Protein AF-A0A158RGP6-F1 (afdb_monomer_lite)

Secondary structure (DSSP, 8-state):
--------TTT--GGGS-HHHHHHHHT-S-EEEES----TTTTTTT--S--GGGEEEEETTEEEETTEEE-S--HHHHHHHHHHHSPPPPGGGS----THHHHHHHHSPP---SS---HHHHHHHHHHHPPTTEEEEE-TTHHHHHHTTTS-GGGEEEEE------TT-------------

pLDDT: mean 70.25, std 21.29, range [22.11, 95.81]

Organism: Bacillus cereus (strain 03BB102) (NCBI:txid572264)

Sequence (181 aa):
MLYQGFFNLSSYILDISSPYLRKRIDESDCIISIGVKLTDTITGGFTQGFTKEQVIEIHPYTVKITDKKYGPVVMKDVLQQLSDVIEHRNEETLDIKPFISESLLITEKFNPKLQMVTQKRFWQQMYHFLQENDVLIAEQGTPFFGSAGRYPFTKQHYICSATITGIDRLYITCSTWYTAR

Foldseek 3Di:
DDPQDDDDLLLPQPVNHDPVVLCSQLPQQAAEAEQDDDDCRSPVHVPRNDDQQRYWYQHQQWIDHRHDIDGRDGSVVVVVVCVVPDDDDDPVPSPDDPLVPVLVLLPPDQDDDPDDDDLSSVLSVVQVVAAAADEDEAEPDSRSSSPGSRHDPRRYQYFYQPDDDDPPDDDRPRPGDDPDD

InterPro domains:
  IPR012110 Pyruvate decarboxylase/indolepyruvate decarboxylase-like [PTHR43452] (12-147)
  IPR029035 DHS-like NAD/FAD-binding domain superfamily [SSF52467] (16-90)

Radius of gyration: 18.23 Å; chains: 1; bounding box: 46×41×52 Å

Structure (mmCIF, N/CA/C/O backbone):
data_AF-A0A158RGP6-F1
#
_entry.id   AF-A0A158RGP6-F1
#
loop_
_atom_site.group_PDB
_atom_site.id
_atom_site.type_symbol
_atom_site.label_atom_id
_atom_site.label_alt_id
_atom_site.label_comp_id
_atom_site.label_asym_id
_atom_site.label_entity_id
_atom_site.label_seq_id
_atom_site.pdbx_PDB_ins_code
_atom_site.Cartn_x
_atom_site.Cartn_y
_atom_site.Cartn_z
_atom_site.occupancy
_atom_site.B_iso_or_equiv
_atom_site.auth_seq_id
_atom_site.auth_comp_id
_atom_site.auth_asym_id
_atom_site.auth_atom_id
_atom_site.pdbx_PDB_model_num
ATOM 1 N N . MET A 1 1 ? -15.580 13.054 9.779 1.00 23.33 1 MET A N 1
ATOM 2 C CA . MET A 1 1 ? -14.450 12.108 9.676 1.00 23.33 1 MET A CA 1
ATOM 3 C C . MET A 1 1 ? -14.068 12.062 8.206 1.00 23.33 1 MET A C 1
ATOM 5 O O . MET A 1 1 ? -14.915 11.711 7.392 1.00 23.33 1 MET A O 1
ATOM 9 N N . LEU A 1 2 ? -12.915 12.624 7.837 1.00 24.27 2 LEU A N 1
ATOM 10 C CA . LEU A 1 2 ? -12.587 12.907 6.440 1.00 24.27 2 LEU A CA 1
ATOM 11 C C . LEU A 1 2 ? -12.114 11.612 5.754 1.00 24.27 2 LEU A C 1
ATOM 13 O O . LEU A 1 2 ? -10.992 11.168 5.944 1.00 24.27 2 LEU A O 1
ATOM 17 N N . TYR A 1 3 ? -12.980 10.987 4.954 1.00 28.62 3 TYR A N 1
ATOM 18 C CA . TYR A 1 3 ? -12.599 9.849 4.115 1.00 28.62 3 TYR A CA 1
ATOM 19 C C . TYR A 1 3 ? -11.815 10.375 2.901 1.00 28.62 3 TYR A C 1
ATOM 21 O O . TYR A 1 3 ? -12.388 10.931 1.960 1.00 28.62 3 TYR A O 1
ATOM 29 N N . GLN A 1 4 ? -10.488 10.313 2.958 1.00 26.02 4 GLN A N 1
ATOM 30 C CA . GLN A 1 4 ? -9.574 10.781 1.911 1.00 26.02 4 GLN A CA 1
ATOM 31 C C . GLN A 1 4 ? -9.151 9.604 1.017 1.00 26.02 4 GLN A C 1
ATOM 33 O O . GLN A 1 4 ? -7.980 9.273 0.963 1.00 26.02 4 GLN A O 1
ATOM 38 N N . GLY A 1 5 ? -10.094 8.982 0.302 1.00 27.22 5 GLY A N 1
ATOM 39 C CA . GLY A 1 5 ? -9.807 8.009 -0.765 1.00 27.22 5 GLY A CA 1
ATOM 40 C C . GLY A 1 5 ? -9.191 6.666 -0.328 1.00 27.22 5 GLY A C 1
ATOM 41 O O . GLY A 1 5 ? -8.427 6.561 0.625 1.00 27.22 5 GLY A O 1
ATOM 42 N N . PHE A 1 6 ? -9.510 5.599 -1.062 1.00 31.45 6 PHE A N 1
ATOM 43 C CA . PHE A 1 6 ? -8.796 4.327 -0.941 1.00 31.45 6 PHE A CA 1
ATOM 44 C C . PHE A 1 6 ? -7.455 4.429 -1.674 1.00 31.45 6 PHE A C 1
ATOM 46 O O . PHE A 1 6 ? -7.416 4.454 -2.904 1.00 31.45 6 PHE A O 1
ATOM 53 N N . PHE A 1 7 ? -6.350 4.464 -0.930 1.00 38.75 7 PHE A N 1
ATOM 54 C CA . PHE A 1 7 ? -5.009 4.354 -1.500 1.00 38.75 7 PHE A CA 1
ATOM 55 C C . PHE A 1 7 ? -4.458 2.948 -1.284 1.00 38.75 7 PHE A C 1
ATOM 57 O O . PHE A 1 7 ? -4.384 2.452 -0.161 1.00 38.75 7 PHE A O 1
ATOM 64 N N . ASN A 1 8 ? -4.048 2.303 -2.376 1.00 45.75 8 ASN A N 1
ATOM 65 C CA . ASN A 1 8 ? -3.355 1.024 -2.307 1.00 45.75 8 ASN A CA 1
ATOM 66 C C . ASN A 1 8 ? -1.962 1.237 -1.702 1.00 45.75 8 ASN A C 1
ATOM 68 O O . ASN A 1 8 ? -1.066 1.777 -2.356 1.00 45.75 8 ASN A O 1
ATOM 72 N N . LEU A 1 9 ? -1.770 0.771 -0.464 1.00 45.00 9 LEU A N 1
ATOM 73 C CA . LEU A 1 9 ? -0.480 0.818 0.231 1.00 45.00 9 LEU A CA 1
ATOM 74 C C . LEU A 1 9 ? 0.631 0.051 -0.512 1.00 45.00 9 LEU A C 1
ATOM 76 O O . LEU A 1 9 ? 1.803 0.312 -0.281 1.00 45.00 9 LEU A O 1
ATOM 80 N N . SER A 1 10 ? 0.296 -0.836 -1.454 1.00 43.41 10 SER A N 1
ATOM 81 C CA . SER A 1 10 ? 1.265 -1.519 -2.325 1.00 43.41 10 SER A CA 1
ATOM 82 C C . SER A 1 10 ? 1.983 -0.588 -3.317 1.00 43.41 10 SER A C 1
ATOM 84 O O . SER A 1 10 ? 3.116 -0.876 -3.698 1.00 43.41 10 SER A O 1
ATOM 86 N N . SER A 1 11 ? 1.370 0.536 -3.708 1.00 51.66 11 SER A N 1
ATOM 87 C CA . SER A 1 11 ? 2.032 1.607 -4.477 1.00 51.66 11 SER A CA 1
ATOM 88 C C . SER A 1 11 ? 2.704 2.649 -3.576 1.00 51.66 11 SER A C 1
ATOM 90 O O . SER A 1 11 ? 3.504 3.457 -4.049 1.00 51.66 11 SER A O 1
ATOM 92 N N . TYR A 1 12 ? 2.389 2.633 -2.281 1.00 53.34 12 TYR A N 1
ATOM 93 C CA . TYR A 1 12 ? 3.044 3.441 -1.260 1.00 53.34 12 TYR A CA 1
ATOM 94 C C . TYR A 1 12 ? 4.198 2.641 -0.657 1.00 53.34 12 TYR A C 1
ATOM 96 O O . TYR A 1 12 ? 4.147 2.130 0.456 1.00 53.34 12 TYR A O 1
ATOM 104 N N . ILE A 1 13 ? 5.264 2.517 -1.434 1.00 59.78 13 ILE A N 1
ATOM 105 C CA . ILE A 1 13 ? 6.566 2.134 -0.902 1.00 59.78 13 ILE A CA 1
ATOM 106 C C . ILE A 1 13 ? 7.357 3.437 -0.900 1.00 59.78 13 ILE A C 1
ATOM 108 O O . ILE A 1 13 ? 7.795 3.897 -1.944 1.00 59.78 13 ILE A O 1
ATOM 112 N N . LEU A 1 14 ? 7.416 4.098 0.252 1.00 56.62 14 LEU A N 1
ATOM 113 C CA . LEU A 1 14 ? 7.751 5.519 0.403 1.00 56.62 14 LEU A CA 1
ATOM 114 C C . LEU A 1 14 ? 8.764 6.103 -0.587 1.00 56.62 14 LEU A C 1
ATOM 116 O O . LEU A 1 14 ? 8.362 6.846 -1.478 1.00 56.62 14 LEU A O 1
ATOM 120 N N . ASP A 1 15 ? 10.047 5.769 -0.470 1.00 50.97 15 ASP A N 1
ATOM 121 C CA . ASP A 1 15 ? 11.122 6.403 -1.254 1.00 50.97 15 ASP A CA 1
ATOM 122 C C . ASP A 1 15 ? 11.051 6.106 -2.768 1.00 50.97 15 ASP A C 1
ATOM 124 O O . ASP A 1 15 ? 11.755 6.714 -3.571 1.00 50.97 15 ASP A O 1
ATOM 128 N N . ILE A 1 16 ? 10.175 5.179 -3.171 1.00 57.19 16 ILE A N 1
ATOM 129 C CA . ILE A 1 16 ? 9.875 4.859 -4.573 1.00 57.19 16 ILE A CA 1
ATOM 130 C C . ILE A 1 16 ? 8.460 5.277 -5.003 1.00 57.19 16 ILE A C 1
ATOM 132 O O . ILE A 1 16 ? 8.126 5.176 -6.184 1.00 57.19 16 ILE A O 1
ATOM 136 N N . SER A 1 17 ? 7.627 5.735 -4.067 1.00 62.62 17 SER A N 1
ATOM 137 C CA . SER A 1 17 ? 6.285 6.247 -4.332 1.00 62.62 17 SER A CA 1
ATOM 138 C C . SER A 1 17 ? 6.359 7.669 -4.875 1.00 62.62 17 SER A C 1
ATOM 140 O O . SER A 1 17 ? 7.329 8.397 -4.647 1.00 62.62 17 SER A O 1
ATOM 142 N N . SER A 1 18 ? 5.332 8.088 -5.611 1.00 71.56 18 SER A N 1
ATOM 143 C CA . SER A 1 18 ? 5.338 9.443 -6.137 1.00 71.56 18 SER A CA 1
ATOM 144 C C . SER A 1 18 ? 5.208 10.492 -5.032 1.00 71.56 18 SER A C 1
ATOM 146 O O . SER A 1 18 ? 4.493 10.264 -4.050 1.00 71.56 18 SER A O 1
ATOM 148 N N . PRO A 1 19 ? 5.816 11.685 -5.196 1.00 78.31 19 PRO A N 1
ATOM 149 C CA . PRO A 1 19 ? 5.669 12.776 -4.234 1.00 78.31 19 PRO A CA 1
ATOM 150 C C . PRO A 1 19 ? 4.204 13.136 -3.959 1.00 78.31 19 PRO A C 1
ATOM 152 O O . PRO A 1 19 ? 3.858 13.512 -2.842 1.00 78.31 19 PRO A O 1
ATOM 155 N N . TYR A 1 20 ? 3.334 12.985 -4.966 1.00 79.81 20 TYR A N 1
ATOM 156 C CA . TYR A 1 20 ? 1.893 13.178 -4.821 1.00 79.81 20 TYR A CA 1
ATOM 157 C C . TYR A 1 20 ? 1.266 12.168 -3.850 1.00 79.81 20 TYR A C 1
ATOM 159 O O . TYR A 1 20 ? 0.585 12.577 -2.909 1.00 79.81 20 TYR A O 1
ATOM 167 N N . LEU A 1 21 ? 1.510 10.867 -4.058 1.00 76.38 21 LEU A N 1
ATOM 168 C CA . LEU A 1 21 ? 0.977 9.814 -3.191 1.00 76.38 21 LEU A CA 1
ATOM 169 C C . LEU A 1 21 ? 1.517 9.941 -1.771 1.00 76.38 21 LEU A C 1
ATOM 171 O O . LEU A 1 21 ? 0.745 9.853 -0.817 1.00 76.38 21 LEU A O 1
ATOM 175 N N . ARG A 1 22 ? 2.825 10.197 -1.640 1.00 78.56 22 ARG A N 1
ATOM 176 C CA . ARG A 1 22 ? 3.463 10.369 -0.338 1.00 78.56 22 ARG A CA 1
ATOM 177 C C . ARG A 1 22 ? 2.828 11.501 0.449 1.00 78.56 22 ARG A C 1
ATOM 179 O O . ARG A 1 22 ? 2.358 11.275 1.557 1.00 78.56 22 ARG A O 1
ATOM 186 N N . LYS A 1 23 ? 2.761 12.690 -0.155 1.00 83.69 23 LYS A N 1
ATOM 187 C CA . LYS A 1 23 ? 2.174 13.873 0.474 1.00 83.69 23 LYS A CA 1
ATOM 188 C C . LYS A 1 23 ? 0.741 13.607 0.929 1.00 83.69 23 LYS A C 1
ATOM 190 O O . LYS A 1 23 ? 0.386 13.928 2.054 1.00 83.69 23 LYS A O 1
ATOM 195 N N . ARG A 1 24 ? -0.075 12.986 0.075 1.00 82.88 24 ARG A N 1
ATOM 196 C CA . ARG A 1 24 ? -1.485 12.745 0.385 1.00 82.88 24 ARG A CA 1
ATOM 197 C C . ARG A 1 24 ? -1.689 11.773 1.547 1.00 82.88 24 ARG A C 1
ATOM 199 O O . ARG A 1 24 ? -2.576 12.004 2.363 1.00 82.88 24 ARG A O 1
ATOM 206 N N . ILE A 1 25 ? -0.887 10.713 1.629 1.00 83.81 25 ILE A N 1
ATOM 207 C CA . ILE A 1 25 ? -0.964 9.745 2.732 1.00 83.81 25 ILE A CA 1
ATOM 208 C C . ILE A 1 25 ? -0.383 10.341 4.019 1.00 83.81 25 ILE A C 1
ATOM 210 O O . ILE A 1 25 ? -1.032 10.265 5.057 1.00 83.81 25 ILE A O 1
ATOM 214 N N . ASP A 1 26 ? 0.791 10.973 3.954 1.00 85.25 26 ASP A N 1
ATOM 215 C CA . ASP A 1 26 ? 1.471 11.533 5.130 1.00 85.25 26 ASP A CA 1
ATOM 216 C C . ASP A 1 26 ? 0.671 12.687 5.771 1.00 85.25 26 ASP A C 1
ATOM 218 O O . ASP A 1 26 ? 0.647 12.815 6.992 1.00 85.25 26 ASP A O 1
ATOM 222 N N . GLU A 1 27 ? -0.022 13.502 4.969 1.00 86.88 27 GLU A N 1
ATOM 223 C CA . GLU A 1 27 ? -0.842 14.630 5.444 1.00 86.88 27 GLU A CA 1
ATOM 224 C C . GLU A 1 27 ? -2.302 14.243 5.762 1.00 86.88 27 GLU A C 1
ATOM 226 O O . GLU A 1 27 ? -3.111 15.111 6.097 1.00 86.88 27 GLU A O 1
ATOM 231 N N . SER A 1 28 ? -2.674 12.961 5.655 1.00 86.06 28 SER A N 1
ATOM 232 C CA . SER A 1 28 ? -4.038 12.511 5.961 1.00 86.06 28 SER A CA 1
ATOM 233 C C . SER A 1 28 ? -4.350 12.631 7.455 1.00 86.06 28 SER A C 1
ATOM 235 O O . SER A 1 28 ? -3.570 12.227 8.315 1.00 86.06 28 SER A O 1
ATOM 237 N N . ASP A 1 29 ? -5.534 13.140 7.786 1.00 87.44 29 ASP A N 1
ATOM 238 C CA . ASP A 1 29 ? -6.026 13.234 9.164 1.00 87.44 29 ASP A CA 1
ATOM 239 C C . ASP A 1 29 ? -6.505 11.879 9.709 1.00 87.44 29 ASP A C 1
ATOM 241 O O . ASP A 1 29 ? -6.489 11.652 10.919 1.00 87.44 29 ASP A O 1
ATOM 245 N N . CYS A 1 30 ? -6.913 10.969 8.820 1.00 88.12 30 CYS A N 1
ATOM 246 C CA . CYS A 1 30 ? -7.299 9.608 9.155 1.00 88.12 30 CYS A CA 1
ATOM 247 C C . CYS A 1 30 ? -6.952 8.635 8.021 1.00 88.12 30 CYS A C 1
ATOM 249 O O . CYS A 1 30 ? -7.300 8.855 6.862 1.00 88.12 30 CYS A O 1
ATOM 251 N N . ILE A 1 31 ? -6.301 7.529 8.374 1.00 88.31 31 ILE A N 1
ATOM 252 C CA . ILE A 1 31 ? -5.898 6.451 7.474 1.00 88.31 31 ILE A CA 1
ATOM 253 C C . ILE A 1 31 ? -6.606 5.175 7.916 1.00 88.31 31 ILE A C 1
ATOM 255 O O . ILE A 1 31 ? -6.468 4.740 9.058 1.00 88.31 31 ILE A O 1
ATOM 259 N N . ILE A 1 32 ? -7.326 4.532 7.000 1.00 90.19 32 ILE A N 1
ATOM 260 C CA . ILE A 1 32 ? -7.915 3.214 7.243 1.00 90.19 32 ILE A CA 1
ATOM 261 C C . ILE A 1 32 ? -7.012 2.170 6.598 1.00 90.19 32 ILE A C 1
ATOM 263 O O . ILE A 1 32 ? -6.931 2.045 5.379 1.00 90.19 32 ILE A O 1
ATOM 267 N N . SER A 1 33 ? -6.306 1.431 7.444 1.00 88.19 33 SER A N 1
ATOM 268 C CA . SER A 1 33 ? -5.377 0.376 7.066 1.00 88.19 33 SER A CA 1
ATOM 269 C C . SER A 1 33 ? -6.089 -0.972 7.112 1.00 88.19 33 SER A C 1
ATOM 271 O O . SER A 1 33 ? -6.511 -1.411 8.179 1.00 88.19 33 SER A O 1
ATOM 273 N N . ILE A 1 34 ? -6.236 -1.643 5.968 1.00 89.62 34 ILE A N 1
ATOM 274 C CA . ILE A 1 34 ? -6.994 -2.898 5.854 1.00 89.62 34 ILE A CA 1
ATOM 275 C C . ILE A 1 34 ? -6.036 -4.041 5.538 1.00 89.62 34 ILE A C 1
ATOM 277 O O . ILE A 1 34 ? -5.444 -4.088 4.464 1.00 89.62 34 ILE A O 1
ATOM 281 N N . GLY A 1 35 ? -5.872 -4.969 6.479 1.00 83.19 35 GLY A N 1
ATOM 282 C CA . GLY A 1 35 ? -5.036 -6.160 6.317 1.00 83.19 35 GLY A CA 1
ATOM 283 C C . GLY A 1 35 ? -3.539 -5.878 6.185 1.00 83.19 35 GLY A C 1
ATOM 284 O O . GLY A 1 35 ? -2.780 -6.785 5.847 1.00 83.19 35 GLY A O 1
ATOM 285 N N . VAL A 1 36 ? -3.095 -4.647 6.447 1.00 81.50 36 VAL A N 1
ATOM 286 C CA . VAL A 1 36 ? -1.692 -4.262 6.290 1.00 81.50 36 VAL A CA 1
ATOM 287 C C . VAL A 1 36 ? -0.929 -4.479 7.587 1.00 81.50 36 VAL A C 1
ATOM 289 O O . VAL A 1 36 ? -1.343 -4.063 8.670 1.00 81.50 36 VAL A O 1
ATOM 292 N N . LYS A 1 37 ? 0.251 -5.080 7.454 1.00 76.94 37 LYS A N 1
ATOM 293 C CA . LYS A 1 37 ? 1.271 -5.102 8.496 1.00 76.94 37 LYS A CA 1
ATOM 294 C C . LYS A 1 37 ? 2.426 -4.219 8.047 1.00 76.94 37 LYS A C 1
ATOM 296 O O . LYS A 1 37 ? 3.116 -4.556 7.092 1.00 76.94 37 LYS A O 1
ATOM 301 N N . LEU A 1 38 ? 2.629 -3.096 8.731 1.00 75.44 38 LEU A N 1
ATOM 302 C CA . LEU A 1 38 ? 3.744 -2.198 8.444 1.00 75.44 38 LEU A CA 1
ATOM 303 C C . LEU A 1 38 ? 5.059 -2.879 8.844 1.00 75.44 38 LEU A C 1
ATOM 305 O O . LEU A 1 38 ? 5.316 -3.111 10.026 1.00 75.44 38 LEU A O 1
ATOM 309 N N . THR A 1 39 ? 5.864 -3.230 7.847 1.00 72.81 39 THR A N 1
ATOM 310 C CA . THR A 1 39 ? 7.238 -3.722 8.008 1.00 72.81 39 THR A CA 1
ATOM 311 C C . THR A 1 39 ? 8.225 -2.656 7.544 1.00 72.81 39 THR A C 1
ATOM 313 O O . THR A 1 39 ? 7.845 -1.701 6.865 1.00 72.81 39 THR A O 1
ATOM 316 N N . ASP A 1 40 ? 9.499 -2.819 7.884 1.00 71.25 40 ASP A N 1
ATOM 317 C CA . ASP A 1 40 ? 10.597 -1.979 7.398 1.00 71.25 40 ASP A CA 1
ATOM 318 C C . ASP A 1 40 ? 10.620 -1.896 5.861 1.00 71.25 40 ASP A C 1
ATOM 320 O O . ASP A 1 40 ? 10.758 -0.814 5.303 1.00 71.25 40 ASP A O 1
ATOM 324 N N . THR A 1 41 ? 10.380 -3.009 5.165 1.00 67.69 41 THR A N 1
ATOM 325 C CA . THR A 1 41 ? 10.371 -3.053 3.693 1.00 67.69 41 THR A CA 1
ATOM 326 C C . THR A 1 41 ? 9.193 -2.277 3.089 1.00 67.69 41 THR A C 1
ATOM 328 O O . THR A 1 41 ? 9.357 -1.595 2.081 1.00 67.69 41 THR A O 1
ATOM 331 N N . ILE A 1 42 ? 8.010 -2.340 3.709 1.00 69.94 42 ILE A N 1
ATOM 332 C CA . ILE A 1 42 ? 6.807 -1.630 3.233 1.00 69.94 42 ILE A CA 1
ATOM 333 C C . ILE A 1 42 ? 6.897 -0.131 3.549 1.00 69.94 42 ILE A C 1
ATOM 335 O O . ILE A 1 42 ? 6.489 0.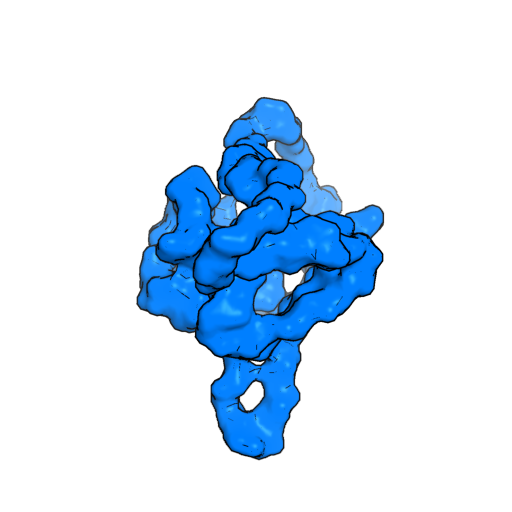707 2.753 1.00 69.94 42 ILE A O 1
ATOM 339 N N . THR A 1 43 ? 7.476 0.211 4.698 1.00 69.69 43 THR A N 1
ATOM 340 C CA . THR A 1 43 ? 7.617 1.595 5.175 1.00 69.69 43 THR A CA 1
ATOM 341 C C . THR A 1 43 ? 8.925 2.264 4.751 1.00 69.69 43 THR A C 1
ATOM 343 O O . THR A 1 43 ? 9.242 3.332 5.262 1.00 69.69 43 THR A O 1
ATOM 346 N N . GLY A 1 44 ? 9.729 1.644 3.880 1.00 71.50 44 GLY A N 1
ATOM 347 C CA . GLY A 1 44 ? 11.030 2.195 3.481 1.00 71.50 44 GLY A CA 1
ATOM 348 C C . GLY A 1 44 ? 11.921 2.548 4.680 1.00 71.50 44 GLY A C 1
ATOM 349 O O . GLY A 1 44 ? 12.452 3.654 4.747 1.00 71.50 44 GLY A O 1
ATOM 350 N N . GLY A 1 45 ? 12.020 1.646 5.660 1.00 76.25 45 GLY A N 1
ATOM 351 C CA . GLY A 1 45 ? 12.807 1.831 6.879 1.00 76.25 45 GLY A CA 1
ATOM 352 C C . GLY A 1 45 ? 12.121 2.657 7.971 1.00 76.25 45 GLY A C 1
ATOM 353 O O . GLY A 1 45 ? 12.804 3.386 8.682 1.00 76.25 45 GLY A O 1
ATOM 354 N N . PHE A 1 46 ? 10.798 2.547 8.126 1.00 78.62 46 PHE A N 1
ATOM 355 C CA . PHE A 1 46 ? 9.999 3.294 9.111 1.00 78.62 46 PHE A CA 1
ATOM 356 C C . PHE A 1 46 ? 10.012 4.820 8.914 1.00 78.62 46 PHE A C 1
ATOM 358 O O . PHE A 1 46 ? 9.996 5.581 9.881 1.00 78.62 46 PHE A O 1
ATOM 365 N N . THR A 1 47 ? 10.044 5.273 7.659 1.00 80.94 47 THR A N 1
ATOM 366 C CA . THR A 1 47 ? 10.132 6.700 7.299 1.00 80.94 47 THR A CA 1
ATOM 367 C C . THR A 1 47 ? 8.771 7.349 7.016 1.00 80.94 47 THR A C 1
ATOM 369 O O . THR A 1 47 ? 8.717 8.446 6.451 1.00 80.94 47 THR A O 1
ATOM 372 N N . GLN A 1 48 ? 7.668 6.686 7.385 1.00 81.81 48 GLN A N 1
ATOM 373 C CA . GLN A 1 48 ? 6.311 7.194 7.163 1.00 81.81 48 GLN A CA 1
ATOM 374 C C . GLN A 1 48 ? 6.024 8.469 7.958 1.00 81.81 48 GLN A C 1
ATOM 376 O O . GLN A 1 48 ? 6.463 8.604 9.100 1.00 81.81 48 GLN A O 1
ATOM 381 N N . GLY A 1 49 ? 5.271 9.392 7.352 1.00 84.81 49 GLY A N 1
ATOM 382 C CA . GLY A 1 49 ? 4.950 10.688 7.957 1.00 84.81 49 GLY A CA 1
ATOM 383 C C . GLY A 1 49 ? 3.769 10.667 8.929 1.00 84.81 49 GLY A C 1
ATOM 384 O O . GLY A 1 49 ? 3.562 11.645 9.641 1.00 84.81 49 GLY A O 1
ATOM 385 N N . PHE A 1 50 ? 3.010 9.570 8.980 1.00 86.31 50 PHE A N 1
ATOM 386 C CA . PHE A 1 50 ? 1.825 9.436 9.827 1.00 86.31 50 PHE A CA 1
ATOM 387 C C . PHE A 1 50 ? 2.102 8.675 11.130 1.00 86.31 50 PHE A C 1
ATOM 389 O O . PHE A 1 50 ? 2.950 7.779 11.206 1.00 86.31 50 PHE A O 1
ATOM 396 N N . THR A 1 51 ? 1.333 9.002 12.165 1.00 87.81 51 THR A N 1
ATOM 397 C CA . THR A 1 51 ? 1.416 8.391 13.493 1.00 87.81 51 THR A CA 1
ATOM 398 C C . THR A 1 51 ? 0.350 7.311 13.695 1.00 87.81 51 THR A C 1
ATOM 400 O O . THR A 1 51 ? -0.577 7.157 12.900 1.00 87.81 51 THR A O 1
ATOM 403 N N . LYS A 1 52 ? 0.460 6.530 14.778 1.00 84.69 52 LYS A N 1
ATOM 404 C CA . LYS A 1 52 ? -0.509 5.461 15.093 1.00 84.69 52 LYS A CA 1
ATOM 405 C C . LYS A 1 52 ? -1.897 6.011 15.415 1.00 84.69 52 LYS A C 1
ATOM 407 O O . LYS A 1 52 ? -2.889 5.321 15.222 1.00 84.69 52 LYS A O 1
ATOM 412 N N . GLU A 1 53 ? -1.965 7.244 15.900 1.00 88.94 53 GLU A N 1
ATOM 413 C CA . GLU A 1 53 ? -3.201 7.926 16.27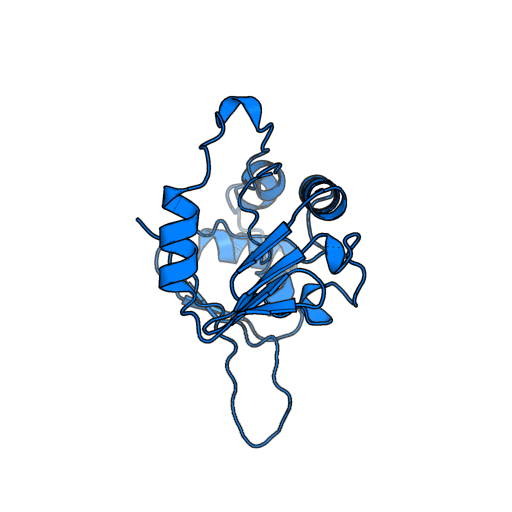3 1.00 88.94 53 GLU A CA 1
ATOM 414 C C . GLU A 1 53 ? -4.038 8.290 15.040 1.00 88.94 53 GLU A C 1
ATOM 416 O O . GLU A 1 53 ? -5.261 8.344 15.133 1.00 88.94 53 GLU A O 1
ATOM 421 N N . GLN A 1 54 ? -3.388 8.476 13.886 1.00 88.62 54 GLN A N 1
ATOM 422 C CA . GLN A 1 54 ? -4.043 8.738 12.603 1.00 88.62 54 GLN A CA 1
ATOM 423 C C . GLN A 1 54 ? -4.549 7.454 11.929 1.00 88.62 54 GLN A C 1
ATOM 425 O O . GLN A 1 54 ? -5.305 7.540 10.965 1.00 88.62 54 GLN A O 1
ATOM 430 N N . VAL A 1 55 ? -4.155 6.265 12.403 1.00 89.19 55 VAL A N 1
ATOM 431 C CA . VAL A 1 55 ? -4.422 4.994 11.713 1.00 89.19 55 VAL A CA 1
ATOM 432 C C . VAL A 1 55 ? -5.481 4.164 12.440 1.00 89.19 55 VAL A C 1
ATOM 434 O O . VAL A 1 55 ? -5.339 3.799 13.606 1.00 89.19 55 VAL A O 1
ATOM 437 N N . ILE A 1 56 ? -6.523 3.789 11.703 1.00 91.75 56 ILE A N 1
ATOM 438 C CA . ILE A 1 56 ? -7.467 2.731 12.066 1.00 91.75 56 ILE A CA 1
ATOM 439 C C . ILE A 1 56 ? -6.993 1.450 11.386 1.00 91.75 56 ILE A C 1
ATOM 441 O O . ILE A 1 56 ? -7.007 1.351 10.161 1.00 91.75 56 ILE A O 1
ATOM 445 N N . GLU A 1 57 ? -6.568 0.461 12.167 1.00 91.62 57 GLU A N 1
ATOM 446 C CA . GLU A 1 57 ? -6.084 -0.816 11.646 1.00 91.62 57 GLU A CA 1
ATOM 447 C C . GLU A 1 57 ? -7.200 -1.869 11.685 1.00 91.62 57 GLU A C 1
ATOM 449 O O . GLU A 1 57 ? -7.677 -2.255 12.752 1.00 91.62 57 GLU A O 1
ATOM 454 N N . ILE A 1 58 ? -7.597 -2.386 10.529 1.00 92.81 58 ILE A N 1
ATOM 455 C CA . ILE A 1 58 ? -8.543 -3.490 10.386 1.00 92.81 58 ILE A CA 1
ATOM 456 C C . ILE A 1 58 ? -7.736 -4.741 10.032 1.00 92.81 58 ILE A C 1
ATOM 458 O O . ILE A 1 58 ? -7.198 -4.861 8.936 1.00 92.81 58 ILE A O 1
ATOM 462 N N . HIS A 1 59 ? -7.653 -5.687 10.964 1.00 91.19 59 HIS A N 1
ATOM 463 C CA . HIS A 1 59 ? -6.999 -6.990 10.799 1.00 91.19 59 HIS A CA 1
ATOM 464 C C . HIS A 1 59 ? -8.051 -8.095 10.605 1.00 91.19 59 HIS A C 1
ATOM 466 O O . HIS A 1 59 ? -9.222 -7.866 10.909 1.00 91.19 59 HIS A O 1
ATOM 472 N N . PRO A 1 60 ? -7.679 -9.312 10.150 1.00 91.06 60 PRO A N 1
ATOM 473 C CA . PRO A 1 60 ? -8.648 -10.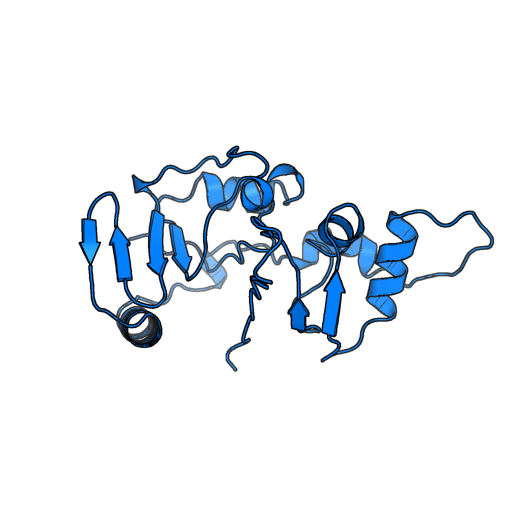363 9.810 1.00 91.06 60 PRO A CA 1
ATOM 474 C C . PRO A 1 60 ? -9.701 -10.670 10.885 1.00 91.06 60 PRO A C 1
ATOM 476 O O . PRO A 1 60 ? -10.848 -10.953 10.543 1.00 91.06 60 PRO A O 1
ATOM 479 N N . TYR A 1 61 ? -9.324 -10.573 12.165 1.00 94.56 61 TYR A N 1
ATOM 480 C CA . TYR A 1 61 ? -10.185 -10.916 13.305 1.00 94.56 61 TYR A CA 1
ATOM 481 C C . TYR A 1 61 ? -10.286 -9.823 14.380 1.00 94.56 61 TYR A C 1
ATOM 483 O O . TYR A 1 61 ? -10.850 -10.057 15.454 1.00 94.56 61 TYR A O 1
ATOM 491 N N . THR A 1 62 ? -9.686 -8.651 14.150 1.00 95.06 62 THR A N 1
ATOM 492 C CA . THR A 1 62 ? -9.607 -7.582 15.156 1.00 95.06 62 THR A CA 1
ATOM 493 C C . THR A 1 62 ? -9.507 -6.218 14.493 1.00 95.06 62 THR A C 1
ATOM 495 O O . THR A 1 62 ? -8.802 -6.081 13.501 1.00 95.06 62 THR A O 1
ATOM 498 N N . VAL A 1 63 ? -10.095 -5.192 15.096 1.00 95.25 63 VAL A N 1
ATOM 499 C CA . VAL A 1 63 ? -9.881 -3.789 14.713 1.00 95.25 63 VAL A CA 1
ATOM 500 C C . VAL A 1 63 ? -9.087 -3.102 15.815 1.00 95.25 63 VAL A C 1
ATOM 502 O O . VAL A 1 63 ? -9.305 -3.370 16.994 1.00 95.25 63 VAL A O 1
ATOM 505 N N . LYS A 1 64 ? -8.154 -2.225 15.467 1.00 93.50 64 LYS A N 1
ATOM 506 C CA . LYS A 1 64 ? -7.389 -1.427 16.418 1.00 93.50 64 LYS A CA 1
ATOM 507 C C . LYS A 1 64 ? -7.510 0.047 16.055 1.00 93.50 64 LYS A C 1
ATOM 509 O O . LYS A 1 64 ? -7.270 0.432 14.917 1.00 93.50 64 LYS A O 1
ATOM 514 N N . ILE A 1 65 ? -7.900 0.851 17.035 1.00 93.00 65 ILE A N 1
ATOM 515 C CA . ILE A 1 65 ? -8.035 2.303 16.919 1.00 93.00 65 ILE A CA 1
ATOM 516 C C . ILE A 1 65 ? -7.196 2.894 18.042 1.00 93.00 65 ILE A C 1
ATOM 518 O O . ILE A 1 65 ? -7.492 2.656 19.218 1.00 93.00 65 ILE A O 1
ATOM 522 N N . THR A 1 66 ? -6.136 3.621 17.685 1.00 87.75 66 THR A N 1
ATOM 523 C CA . THR A 1 66 ? -5.151 4.115 18.660 1.00 87.75 66 THR A CA 1
ATOM 524 C C . THR A 1 66 ? -4.614 2.936 19.494 1.00 87.75 66 THR A C 1
ATOM 526 O O . THR A 1 66 ? -4.101 1.969 18.930 1.00 87.75 66 THR A O 1
ATOM 529 N N . ASP A 1 67 ? -4.792 2.943 20.817 1.00 88.25 67 ASP A N 1
ATOM 530 C CA . ASP A 1 67 ? -4.343 1.874 21.716 1.00 88.25 67 ASP A CA 1
ATOM 531 C C . ASP A 1 67 ? -5.439 0.855 22.057 1.00 88.25 67 ASP A C 1
ATOM 533 O O . ASP A 1 67 ? -5.193 -0.120 22.771 1.00 88.25 67 ASP A O 1
ATOM 537 N N . LYS A 1 68 ? -6.663 1.045 21.549 1.00 93.94 68 LYS A N 1
ATOM 538 C CA . LYS A 1 68 ? -7.788 0.149 21.828 1.00 93.94 68 LYS A CA 1
ATOM 539 C C . LYS A 1 68 ? -7.917 -0.909 20.750 1.00 93.94 68 LYS A C 1
ATOM 541 O O . LYS A 1 68 ? -7.939 -0.612 19.558 1.00 93.94 68 LYS A O 1
ATOM 546 N N . LYS A 1 69 ? -8.070 -2.154 21.194 1.00 94.75 69 LYS A N 1
ATOM 547 C CA . LYS A 1 69 ? -8.301 -3.313 20.338 1.00 94.75 69 LYS A CA 1
ATOM 548 C C . LYS A 1 69 ? -9.726 -3.821 20.528 1.00 94.75 69 LYS A C 1
ATOM 550 O O . LYS A 1 69 ? -10.148 -4.086 21.648 1.00 94.75 69 LYS A O 1
ATOM 555 N N . TYR A 1 70 ? -10.430 -3.984 19.421 1.00 94.81 70 TYR A N 1
ATOM 556 C CA . TYR A 1 70 ? -11.792 -4.481 19.328 1.00 94.81 70 TYR A CA 1
ATOM 557 C C . TYR A 1 70 ? -11.768 -5.861 18.680 1.00 94.81 70 TYR A C 1
ATOM 559 O O . TYR A 1 70 ? -11.134 -6.071 17.642 1.00 94.81 70 TYR A O 1
ATOM 567 N N . GLY A 1 71 ? -12.438 -6.819 19.305 1.00 92.31 71 GLY A N 1
ATOM 568 C CA . GLY A 1 71 ? -12.553 -8.172 18.791 1.00 92.31 71 GLY A CA 1
ATOM 569 C C . GLY A 1 71 ? -13.183 -9.125 19.807 1.00 92.31 71 GLY A C 1
ATOM 570 O O . GLY A 1 71 ? -13.296 -8.768 20.981 1.00 92.31 71 GLY A O 1
ATOM 571 N N . PRO A 1 72 ? -13.567 -10.333 19.369 1.00 93.38 72 PRO A N 1
ATOM 572 C CA . PRO A 1 72 ? -13.397 -10.852 18.008 1.00 93.38 72 PRO A CA 1
ATOM 573 C C . PRO A 1 72 ? -14.397 -10.230 17.018 1.00 93.38 72 PRO A C 1
ATOM 575 O O . PRO A 1 72 ? -15.593 -10.201 17.284 1.00 93.38 72 PRO A O 1
ATOM 578 N N . VAL A 1 73 ? -13.904 -9.727 15.882 1.00 93.94 73 VAL A N 1
ATOM 579 C CA . VAL A 1 73 ? -14.729 -9.200 14.776 1.00 93.94 73 VAL A CA 1
ATOM 580 C C . VAL A 1 73 ? -14.096 -9.582 13.444 1.00 93.94 73 VAL A C 1
ATOM 582 O O . VAL A 1 73 ? -12.890 -9.432 13.273 1.00 93.94 73 VAL A O 1
ATOM 585 N N . VAL A 1 74 ? -14.878 -10.093 12.497 1.00 95.81 74 VAL A N 1
ATOM 586 C CA . VAL A 1 74 ? -14.350 -10.527 11.197 1.00 95.81 74 VAL A CA 1
ATOM 587 C C . VAL A 1 74 ? -14.196 -9.315 10.280 1.00 95.81 74 VAL A C 1
ATOM 589 O O . VAL A 1 74 ? -15.133 -8.534 10.130 1.00 95.81 74 VAL A O 1
ATOM 592 N N . MET A 1 75 ? -13.033 -9.168 9.630 1.00 94.06 75 MET A N 1
ATOM 593 C CA . MET A 1 75 ? -12.749 -8.051 8.711 1.00 94.06 75 MET A CA 1
ATOM 594 C C . MET A 1 75 ? -13.857 -7.858 7.670 1.00 94.06 75 MET A C 1
ATOM 596 O O . MET A 1 75 ? -14.266 -6.729 7.426 1.00 94.06 75 MET A O 1
ATOM 600 N N . LYS A 1 76 ? -14.358 -8.951 7.080 1.00 93.75 76 LYS A N 1
ATOM 601 C CA . LYS A 1 76 ? -15.443 -8.916 6.091 1.00 93.75 76 LYS A CA 1
ATOM 602 C C . LYS A 1 76 ? -16.673 -8.174 6.622 1.00 93.75 76 LYS A C 1
ATOM 604 O O . LYS A 1 76 ? -17.195 -7.303 5.935 1.00 93.75 76 LYS A O 1
ATOM 609 N N . ASP A 1 77 ? -17.096 -8.494 7.841 1.00 94.62 77 ASP A N 1
ATOM 610 C CA . ASP A 1 77 ? -18.291 -7.909 8.449 1.00 94.62 77 ASP A CA 1
ATOM 611 C C . ASP A 1 77 ? -18.061 -6.434 8.788 1.00 94.62 77 ASP A C 1
ATOM 613 O O . ASP A 1 77 ? -18.927 -5.598 8.543 1.00 94.62 77 ASP A O 1
ATOM 617 N N . VAL A 1 78 ? -16.862 -6.096 9.280 1.00 94.19 78 VAL A N 1
ATOM 618 C CA . VAL A 1 78 ? -16.465 -4.706 9.547 1.00 94.19 78 VAL A CA 1
ATOM 619 C C . VAL A 1 78 ? -16.509 -3.876 8.267 1.00 94.19 78 VAL A C 1
ATOM 621 O O . VAL A 1 78 ? -17.091 -2.799 8.274 1.00 94.19 78 VAL A O 1
ATOM 624 N N . LEU A 1 79 ? -15.917 -4.364 7.173 1.00 93.12 79 LEU A N 1
ATOM 625 C CA . LEU A 1 79 ? -15.887 -3.642 5.899 1.00 93.12 79 LEU A CA 1
ATOM 626 C C . LEU A 1 79 ? -17.284 -3.488 5.295 1.00 93.12 79 LEU A C 1
ATOM 628 O O . LEU A 1 79 ? -17.586 -2.420 4.771 1.00 93.12 79 LEU A O 1
ATOM 632 N N . GLN A 1 80 ? -18.139 -4.509 5.413 1.00 93.19 80 GLN A N 1
ATOM 633 C CA . GLN A 1 80 ? -19.526 -4.426 4.960 1.00 93.19 80 GLN A CA 1
ATOM 634 C C . GLN A 1 80 ? -20.283 -3.328 5.714 1.00 93.19 80 GLN A C 1
ATOM 636 O O . GLN A 1 80 ? -20.810 -2.410 5.097 1.00 93.19 80 GLN A O 1
ATOM 641 N N . GLN A 1 81 ? -20.261 -3.373 7.049 1.00 93.06 81 GLN A N 1
ATOM 642 C CA . GLN A 1 81 ? -20.931 -2.367 7.878 1.00 93.06 81 GLN A CA 1
ATOM 643 C C . GLN A 1 81 ? -20.356 -0.965 7.659 1.00 93.06 81 GLN A C 1
ATOM 645 O O . GLN A 1 81 ? -21.088 0.018 7.636 1.00 93.06 81 GLN A O 1
ATOM 650 N N . LEU A 1 82 ? -19.040 -0.860 7.469 1.00 91.06 82 LEU A N 1
ATOM 651 C CA . LEU A 1 82 ? -18.388 0.412 7.189 1.00 91.06 82 LEU A CA 1
ATOM 652 C C . LEU A 1 82 ? -18.854 0.996 5.849 1.00 91.06 82 LEU A C 1
ATOM 654 O O . LEU A 1 82 ? -19.120 2.192 5.773 1.00 91.06 82 LEU A O 1
ATOM 658 N N . SER A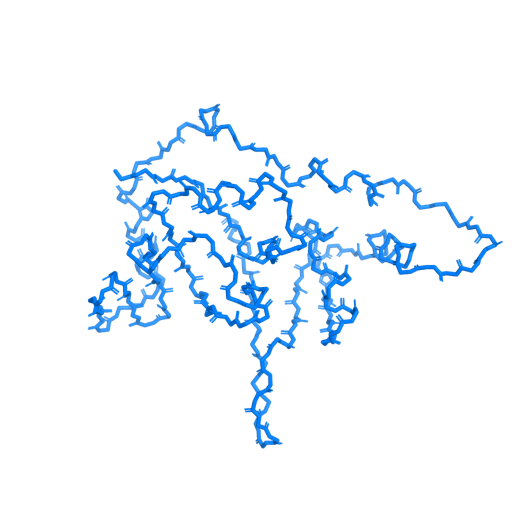 1 83 ? -18.986 0.160 4.818 1.00 89.38 83 SER A N 1
ATOM 659 C CA . SER A 1 83 ? -19.500 0.573 3.510 1.00 89.38 83 SER A CA 1
ATOM 660 C C . SER A 1 83 ? -20.947 1.064 3.579 1.00 89.38 83 SER A C 1
ATOM 662 O O . SER A 1 83 ? -21.303 1.987 2.851 1.00 89.38 83 SER A O 1
ATOM 664 N N . ASP A 1 84 ? -21.764 0.470 4.451 1.00 89.31 84 ASP A N 1
ATOM 665 C CA . ASP A 1 84 ? -23.177 0.828 4.608 1.00 89.31 84 ASP A CA 1
ATOM 666 C C . ASP A 1 84 ? -23.363 2.152 5.378 1.00 89.31 84 ASP A C 1
ATOM 668 O O . ASP A 1 84 ? -24.332 2.877 5.158 1.00 89.31 84 ASP A O 1
ATOM 672 N N . VAL A 1 85 ? -22.442 2.472 6.296 1.00 90.00 85 VAL A N 1
ATOM 673 C CA . VAL A 1 85 ? -22.550 3.628 7.208 1.00 90.00 85 VAL A CA 1
ATOM 674 C C . VAL A 1 85 ? -21.812 4.866 6.691 1.00 90.00 85 VAL A C 1
ATOM 676 O O . VAL A 1 85 ? -22.172 5.989 7.050 1.00 90.00 85 VAL A O 1
ATOM 679 N N . ILE A 1 86 ? -20.764 4.699 5.882 1.00 86.81 86 ILE A N 1
ATOM 680 C CA . ILE A 1 86 ? -19.970 5.832 5.400 1.00 86.81 86 ILE A CA 1
ATOM 681 C C . ILE A 1 86 ? -20.700 6.595 4.293 1.00 86.81 86 ILE A C 1
ATOM 683 O O . ILE A 1 86 ? -21.081 6.055 3.253 1.00 86.81 86 ILE A O 1
ATOM 687 N N . GLU A 1 87 ? -20.810 7.909 4.490 1.00 84.88 87 GLU A N 1
ATOM 688 C CA . GLU A 1 87 ? -21.278 8.826 3.459 1.00 84.88 87 GLU A CA 1
ATOM 689 C C . GLU A 1 87 ? -20.323 8.833 2.265 1.00 84.88 87 GLU A C 1
ATOM 691 O O . GLU A 1 87 ? -19.115 9.069 2.388 1.00 84.88 87 GLU A O 1
ATOM 696 N N . HIS A 1 88 ? -20.887 8.600 1.085 1.00 79.75 88 HIS A N 1
ATOM 697 C CA . HIS A 1 88 ? -20.136 8.625 -0.156 1.00 79.75 88 HIS A CA 1
ATOM 698 C C . HIS A 1 88 ? -19.797 10.072 -0.515 1.00 79.75 88 HIS A C 1
ATOM 700 O O . HIS A 1 88 ? -20.656 10.955 -0.526 1.00 79.75 88 HIS A O 1
ATOM 706 N N . ARG A 1 89 ? -18.523 10.323 -0.813 1.00 75.38 89 ARG A N 1
ATOM 707 C CA . ARG A 1 89 ? -18.062 11.633 -1.279 1.00 75.38 89 ARG A CA 1
ATOM 708 C C . ARG A 1 89 ? -18.181 11.724 -2.790 1.00 75.38 89 ARG A C 1
ATOM 710 O O . ARG A 1 89 ? -17.966 10.738 -3.484 1.00 75.38 89 ARG A O 1
ATOM 717 N N . ASN A 1 90 ? -18.464 12.925 -3.291 1.00 78.38 90 ASN A N 1
ATOM 718 C CA . ASN A 1 90 ? -18.441 13.179 -4.725 1.00 78.38 90 ASN A CA 1
ATOM 719 C C . ASN A 1 90 ? -17.002 13.026 -5.249 1.00 78.38 90 ASN A C 1
ATOM 721 O O . ASN A 1 90 ? -16.116 13.784 -4.847 1.00 78.38 90 ASN A O 1
ATOM 725 N N . GLU A 1 91 ? -16.786 12.071 -6.151 1.00 72.06 91 GLU A N 1
ATOM 726 C CA . GLU A 1 91 ? -15.488 11.774 -6.765 1.00 72.06 91 GLU A CA 1
ATOM 727 C C . GLU A 1 91 ? -14.843 13.003 -7.417 1.00 72.06 91 GLU A C 1
ATOM 729 O O . GLU A 1 91 ? -13.637 13.210 -7.281 1.00 72.06 91 GLU A O 1
ATOM 734 N N . GLU A 1 92 ? -15.647 13.875 -8.028 1.00 74.62 92 GLU A N 1
ATOM 735 C CA . GLU A 1 92 ? -15.187 15.104 -8.687 1.00 74.62 92 GLU A CA 1
ATOM 736 C C . GLU A 1 92 ? -14.539 16.089 -7.705 1.00 74.62 92 GLU A C 1
ATOM 738 O O . GLU A 1 92 ? -13.694 16.898 -8.083 1.00 74.62 92 GLU A O 1
ATOM 743 N N . THR A 1 93 ? -14.903 16.006 -6.422 1.00 75.94 93 THR A N 1
ATOM 744 C CA . THR A 1 93 ? -14.379 16.885 -5.366 1.00 75.94 93 THR A CA 1
ATOM 745 C C . THR A 1 93 ? -13.126 16.340 -4.686 1.00 75.94 93 THR A C 1
ATOM 747 O O . THR A 1 93 ? -12.492 17.054 -3.911 1.00 75.94 93 THR A O 1
ATOM 750 N N . LEU A 1 94 ? -12.748 15.082 -4.948 1.00 71.06 94 LEU A N 1
ATOM 751 C CA . LEU A 1 94 ? -11.673 14.414 -4.211 1.00 71.06 94 LEU A CA 1
ATOM 752 C C . LEU A 1 94 ? -10.258 14.807 -4.681 1.00 71.06 94 LEU A C 1
ATOM 754 O O . LEU A 1 94 ? -9.293 14.445 -3.997 1.00 71.06 94 LEU A O 1
ATOM 758 N N . ASP A 1 95 ? -10.121 15.539 -5.797 1.00 75.00 95 ASP A N 1
ATOM 759 C CA . ASP A 1 95 ? -8.840 15.918 -6.436 1.00 75.00 95 ASP A CA 1
ATOM 760 C C . ASP A 1 95 ? -7.821 14.758 -6.414 1.00 75.00 95 ASP A C 1
ATOM 762 O O . ASP A 1 95 ? -6.684 14.862 -5.930 1.00 75.00 95 ASP A O 1
ATOM 766 N N . ILE A 1 96 ? -8.286 13.576 -6.836 1.00 73.69 96 ILE A N 1
ATOM 767 C CA . ILE A 1 96 ? -7.469 12.363 -6.894 1.00 73.69 96 ILE A CA 1
ATOM 768 C C . ILE A 1 96 ? -6.820 12.301 -8.269 1.00 73.69 96 ILE A C 1
ATOM 770 O O . ILE A 1 96 ? -7.495 12.148 -9.285 1.00 73.69 96 ILE A O 1
ATOM 774 N N . LYS A 1 97 ? -5.489 12.380 -8.304 1.00 68.69 97 LYS A N 1
ATOM 775 C CA . LYS A 1 97 ? -4.732 12.157 -9.533 1.00 68.69 97 LYS A CA 1
ATOM 776 C C . LYS A 1 97 ? -4.660 10.654 -9.790 1.00 68.69 97 LYS A C 1
ATOM 778 O O . LYS A 1 97 ? -4.203 9.919 -8.909 1.00 68.69 97 LYS A O 1
ATOM 783 N N . PRO A 1 98 ? -5.081 10.177 -10.974 1.00 61.84 98 PRO A N 1
ATOM 784 C CA . PRO A 1 98 ? -4.951 8.773 -11.319 1.00 61.84 98 PRO A CA 1
ATOM 785 C C . PRO A 1 98 ? -3.486 8.344 -11.246 1.00 61.84 98 PRO A C 1
ATOM 787 O O . PRO A 1 98 ? -2.613 9.020 -11.789 1.00 61.84 98 PRO A O 1
ATOM 790 N N . PHE A 1 99 ? -3.230 7.166 -10.672 1.00 58.50 99 PHE A N 1
ATOM 791 C CA . PHE A 1 99 ? -1.900 6.538 -10.625 1.00 58.50 99 PHE A CA 1
ATOM 792 C C . PHE A 1 99 ? -1.215 6.465 -12.008 1.00 58.50 99 PHE A C 1
ATOM 794 O O . PHE A 1 99 ? 0.008 6.431 -12.125 1.00 58.50 99 PHE A O 1
ATOM 801 N N . ILE A 1 100 ? -2.016 6.494 -13.076 1.00 51.78 100 ILE A N 1
ATOM 802 C CA . ILE A 1 100 ? -1.578 6.423 -14.468 1.00 51.78 100 ILE A CA 1
ATOM 803 C C . ILE A 1 100 ? -0.662 7.600 -14.856 1.00 51.78 100 ILE A C 1
ATOM 805 O O . ILE A 1 100 ? 0.219 7.403 -15.694 1.00 51.78 100 ILE A O 1
ATOM 809 N N . SER A 1 101 ? -0.784 8.786 -14.240 1.00 47.16 101 SER A N 1
ATOM 810 C CA . SER A 1 101 ? -0.061 9.981 -14.709 1.00 47.16 101 SER A CA 1
ATOM 811 C C . SER A 1 101 ? 1.468 9.885 -14.610 1.00 47.16 101 SER A C 1
ATOM 813 O O . SER A 1 101 ? 2.158 10.504 -15.413 1.00 47.16 101 SER A O 1
ATOM 815 N N . GLU A 1 102 ? 2.020 9.086 -13.692 1.00 49.19 102 GLU A N 1
ATOM 816 C CA . GLU A 1 102 ? 3.476 8.849 -13.583 1.00 49.19 102 GLU A CA 1
ATOM 817 C C . GLU A 1 102 ? 3.954 7.581 -14.305 1.00 49.19 102 GLU A C 1
ATOM 819 O O . GLU A 1 102 ? 5.142 7.429 -14.593 1.00 49.19 102 GLU A O 1
ATOM 824 N N . SER A 1 103 ? 3.029 6.699 -14.689 1.00 52.88 103 SER A N 1
ATOM 825 C CA . SER A 1 103 ? 3.323 5.465 -15.433 1.00 52.88 103 SER A CA 1
ATOM 826 C C . SER A 1 103 ? 3.561 5.675 -16.937 1.00 52.88 103 SER A C 1
ATOM 828 O O . SER A 1 103 ? 3.924 4.730 -17.642 1.00 52.88 103 SER A O 1
ATOM 830 N N . LEU A 1 104 ? 3.402 6.909 -17.437 1.00 50.72 104 LEU A N 1
ATOM 831 C CA . LEU A 1 104 ? 3.462 7.250 -18.866 1.00 50.72 104 LEU A CA 1
ATOM 832 C C . LEU A 1 104 ? 4.735 6.731 -19.560 1.00 50.72 104 LEU A C 1
ATOM 834 O O . LEU A 1 104 ? 4.663 6.221 -20.677 1.00 50.72 104 LEU A O 1
ATOM 838 N N . LEU A 1 105 ? 5.879 6.737 -18.866 1.00 54.44 105 LEU A N 1
ATOM 839 C CA . LEU A 1 105 ? 7.163 6.256 -19.398 1.00 54.44 105 LEU A CA 1
ATOM 840 C C . LEU A 1 105 ? 7.218 4.742 -19.669 1.00 54.44 105 LEU A C 1
ATOM 842 O O . LEU A 1 105 ? 8.129 4.271 -20.350 1.00 54.44 105 LEU A O 1
ATOM 846 N N . ILE A 1 106 ? 6.304 3.956 -19.104 1.00 61.38 106 ILE A N 1
ATOM 847 C CA . ILE A 1 106 ? 6.232 2.500 -19.300 1.00 61.38 106 ILE A CA 1
ATOM 848 C C . ILE A 1 106 ? 5.193 2.142 -20.363 1.00 61.38 106 ILE A C 1
ATOM 850 O O . ILE A 1 106 ? 5.356 1.152 -21.075 1.00 61.38 106 ILE A O 1
ATOM 854 N N . THR A 1 107 ? 4.172 2.986 -20.518 1.00 62.31 107 THR A N 1
ATOM 855 C CA . THR A 1 107 ? 3.129 2.824 -21.538 1.00 62.31 107 THR A CA 1
ATOM 856 C C . THR A 1 107 ? 3.599 3.144 -22.957 1.00 62.31 107 THR A C 1
ATOM 858 O O . THR A 1 107 ? 2.942 2.743 -23.917 1.00 62.31 107 THR A O 1
ATOM 861 N N . GLU A 1 108 ? 4.741 3.825 -23.115 1.00 72.00 108 GLU A N 1
ATOM 862 C CA . GLU A 1 108 ? 5.357 4.032 -24.427 1.00 72.00 108 GLU A CA 1
ATOM 863 C C . GLU A 1 108 ? 5.571 2.696 -25.149 1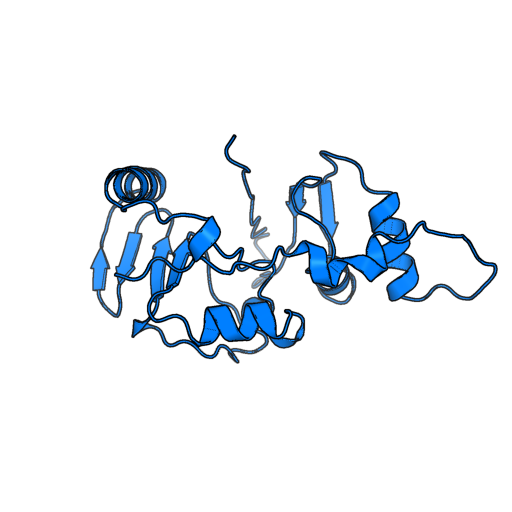.00 72.00 108 GLU A C 1
ATOM 865 O O . GLU A 1 108 ? 6.019 1.710 -24.555 1.00 72.00 108 GLU A O 1
ATOM 870 N N . LYS A 1 109 ? 5.280 2.667 -26.457 1.00 78.25 109 LYS A N 1
ATOM 871 C CA . LYS A 1 109 ? 5.480 1.478 -27.291 1.00 78.25 109 LYS A CA 1
ATOM 872 C C . LYS A 1 109 ? 6.932 1.015 -27.180 1.00 78.25 109 LYS A C 1
ATOM 874 O O . LYS A 1 109 ? 7.856 1.748 -27.544 1.00 78.25 109 LYS A O 1
ATOM 879 N N . PHE A 1 110 ? 7.139 -0.216 -26.716 1.00 83.81 110 PHE A N 1
ATOM 880 C CA . PHE A 1 110 ? 8.483 -0.766 -26.634 1.00 83.81 110 PHE A CA 1
ATOM 881 C C . PHE A 1 110 ? 9.059 -0.970 -28.037 1.00 83.81 110 PHE A C 1
ATOM 883 O O . PHE A 1 110 ? 8.536 -1.741 -28.839 1.00 83.81 110 PHE A O 1
ATOM 890 N N . ASN A 1 111 ? 10.165 -0.284 -28.320 1.00 86.69 111 ASN A N 1
ATOM 891 C CA . ASN A 1 111 ? 10.913 -0.425 -29.564 1.00 86.69 111 ASN A CA 1
ATOM 892 C C . ASN A 1 111 ? 12.240 -1.137 -29.266 1.00 86.69 111 ASN A C 1
ATOM 894 O O . ASN A 1 111 ? 13.110 -0.527 -28.621 1.00 86.69 111 ASN A O 1
ATOM 898 N N . PRO A 1 112 ? 12.418 -2.404 -29.688 1.00 86.56 112 PRO A N 1
ATOM 899 C CA . PRO A 1 112 ? 13.668 -3.135 -29.512 1.00 86.56 112 PRO A CA 1
ATOM 900 C C . PRO A 1 112 ? 14.835 -2.389 -30.164 1.00 86.56 112 PRO A C 1
ATOM 902 O O . PRO A 1 112 ? 14.715 -1.860 -31.266 1.00 86.56 112 PRO A O 1
ATOM 905 N N . LYS A 1 113 ? 15.969 -2.327 -29.469 1.00 87.62 113 LYS A N 1
ATOM 906 C CA . LYS A 1 113 ? 17.205 -1.710 -29.963 1.00 87.62 113 LYS A CA 1
ATOM 907 C C . LYS A 1 113 ? 18.363 -2.660 -29.679 1.00 87.62 113 LYS A C 1
ATOM 909 O O . LYS A 1 113 ? 18.392 -3.267 -28.610 1.00 87.62 113 LYS A O 1
ATOM 914 N N . LEU A 1 114 ? 19.316 -2.756 -30.605 1.00 88.38 114 LEU A N 1
ATOM 915 C CA . LEU A 1 114 ? 20.582 -3.473 -30.419 1.00 88.38 114 LEU A CA 1
ATOM 916 C C . LEU A 1 114 ? 21.492 -2.661 -29.487 1.00 88.38 114 LEU A C 1
ATOM 918 O O . LEU A 1 114 ? 22.365 -1.918 -29.920 1.00 88.38 114 LEU A O 1
ATOM 922 N N . GLN A 1 115 ? 21.216 -2.751 -28.190 1.00 89.19 115 GLN A N 1
ATOM 923 C CA . GLN A 1 115 ? 21.948 -2.082 -27.120 1.00 89.19 115 GLN A CA 1
ATOM 924 C C . GLN A 1 115 ? 21.971 -2.971 -25.874 1.00 89.19 115 GLN A C 1
ATOM 926 O O . GLN A 1 115 ? 21.151 -3.879 -25.738 1.00 89.19 115 GLN A O 1
ATOM 931 N N . MET A 1 116 ? 22.862 -2.666 -24.930 1.00 93.38 116 MET A N 1
ATOM 932 C CA . MET A 1 116 ? 22.881 -3.336 -23.629 1.00 93.38 116 MET A CA 1
ATOM 933 C C . MET A 1 116 ? 21.531 -3.180 -22.908 1.00 93.38 116 MET A C 1
ATOM 935 O O . MET A 1 116 ? 20.934 -2.095 -22.893 1.00 93.38 116 MET A O 1
ATOM 939 N N . VAL A 1 117 ? 21.050 -4.275 -22.312 1.00 90.50 117 VAL A N 1
ATOM 940 C CA . VAL A 1 117 ? 19.806 -4.294 -21.535 1.00 90.50 117 VAL A CA 1
ATOM 941 C C . VAL A 1 117 ? 20.027 -3.562 -20.214 1.00 90.50 117 VAL A C 1
ATOM 943 O O . VAL A 1 117 ? 20.980 -3.832 -19.489 1.00 90.50 117 VAL A O 1
ATOM 946 N N . THR A 1 118 ? 19.128 -2.634 -19.896 1.00 90.19 118 THR A N 1
ATOM 947 C CA . THR A 1 118 ? 19.098 -1.924 -18.611 1.00 90.19 118 THR A CA 1
ATOM 948 C C . THR A 1 118 ? 17.874 -2.353 -17.810 1.00 90.19 118 THR A C 1
ATOM 950 O O . THR A 1 118 ? 16.868 -2.750 -18.401 1.00 90.19 118 THR A O 1
ATOM 953 N N . GLN A 1 119 ? 17.912 -2.210 -16.480 1.00 85.88 119 GLN A N 1
ATOM 954 C CA . GLN A 1 119 ? 16.761 -2.486 -15.602 1.00 85.88 119 GLN A CA 1
ATOM 955 C C . GLN A 1 119 ? 15.491 -1.769 -16.086 1.00 85.88 119 GLN A C 1
ATOM 957 O O . GLN A 1 119 ? 14.439 -2.383 -16.233 1.00 85.88 119 GLN A O 1
ATOM 962 N N . LYS A 1 120 ? 15.607 -0.484 -16.451 1.00 83.12 120 LYS A N 1
ATOM 963 C CA . LYS A 1 120 ? 14.489 0.293 -17.007 1.00 83.12 120 LYS A CA 1
ATOM 964 C C . LYS A 1 120 ? 13.887 -0.370 -18.252 1.00 83.12 120 LYS A C 1
ATOM 966 O O . LYS A 1 120 ? 12.673 -0.524 -18.327 1.00 83.12 120 LYS A O 1
ATOM 971 N N . ARG A 1 121 ? 14.724 -0.778 -19.214 1.00 85.75 121 ARG A N 1
ATOM 972 C CA . ARG A 1 121 ? 14.251 -1.420 -20.451 1.00 85.75 121 ARG A CA 1
ATOM 973 C C . ARG A 1 121 ? 13.673 -2.811 -20.209 1.00 85.75 121 ARG A C 1
ATOM 975 O O . ARG A 1 121 ? 12.725 -3.178 -20.892 1.00 85.75 121 ARG A O 1
ATOM 982 N N . PHE A 1 122 ? 14.225 -3.560 -19.257 1.00 87.44 122 PHE A N 1
ATOM 983 C CA . PHE A 1 122 ? 13.701 -4.865 -18.866 1.00 87.44 122 PHE A CA 1
ATOM 984 C C . PHE A 1 122 ? 12.264 -4.746 -18.340 1.00 87.44 122 PHE A C 1
ATOM 986 O O . PHE A 1 122 ? 11.366 -5.373 -18.893 1.00 87.44 122 PHE A O 1
ATOM 993 N N . TRP A 1 123 ? 12.011 -3.867 -17.363 1.00 82.94 123 TRP A N 1
ATOM 994 C CA . TRP A 1 123 ? 10.665 -3.687 -16.796 1.00 82.94 123 TRP A CA 1
ATOM 995 C C . TRP A 1 123 ? 9.665 -3.076 -17.783 1.00 82.94 123 TRP A C 1
ATOM 997 O O . TRP A 1 123 ? 8.492 -3.451 -17.774 1.00 82.94 123 TRP A O 1
ATOM 1007 N N . GLN A 1 124 ? 10.128 -2.202 -18.687 1.00 82.50 124 GLN A N 1
ATOM 1008 C CA . GLN A 1 124 ? 9.321 -1.748 -19.824 1.00 82.50 124 GLN A CA 1
ATOM 1009 C C . GLN A 1 124 ? 8.911 -2.921 -20.723 1.00 82.50 124 GLN A C 1
ATOM 1011 O O . GLN A 1 124 ? 7.741 -3.039 -21.060 1.00 82.50 124 GLN A O 1
ATOM 1016 N N . GLN A 1 125 ? 9.828 -3.822 -21.088 1.00 85.75 125 GLN A N 1
ATOM 1017 C CA . GLN A 1 125 ? 9.473 -4.998 -21.891 1.00 85.75 125 GLN A CA 1
ATOM 1018 C C . GLN A 1 125 ? 8.508 -5.928 -21.143 1.00 85.75 125 GLN A C 1
ATOM 1020 O O . GLN A 1 125 ? 7.528 -6.378 -21.732 1.00 85.75 125 GLN A O 1
ATOM 1025 N N . MET A 1 126 ? 8.750 -6.183 -19.853 1.00 84.75 126 MET A N 1
ATOM 1026 C CA . MET A 1 126 ? 7.867 -7.012 -19.026 1.00 84.75 126 MET A CA 1
ATOM 1027 C C . MET A 1 126 ? 6.441 -6.448 -18.961 1.00 84.75 126 MET A C 1
ATOM 1029 O O . MET A 1 126 ? 5.487 -7.215 -18.986 1.00 84.75 126 MET A O 1
ATOM 1033 N N . TYR A 1 127 ? 6.277 -5.120 -18.980 1.00 79.88 127 TYR A N 1
ATOM 1034 C CA . TYR A 1 127 ? 4.960 -4.476 -19.070 1.00 79.88 127 TYR A CA 1
ATOM 1035 C C . TYR A 1 127 ? 4.166 -4.853 -20.306 1.00 79.88 127 TYR A C 1
ATOM 1037 O O . TYR A 1 127 ? 2.970 -5.121 -20.217 1.00 79.88 127 TYR A O 1
ATOM 1045 N N . HIS A 1 128 ? 4.830 -4.849 -21.457 1.00 82.25 128 HIS A N 1
ATOM 1046 C CA . HIS A 1 128 ? 4.190 -5.178 -22.726 1.00 82.25 128 HIS A CA 1
ATOM 1047 C C . HIS A 1 128 ? 4.035 -6.688 -22.918 1.00 82.25 128 HIS A C 1
ATOM 1049 O O . HIS A 1 128 ? 3.198 -7.111 -23.708 1.00 82.25 128 HIS A O 1
ATOM 1055 N N . PHE A 1 129 ? 4.834 -7.488 -22.211 1.00 85.69 129 PHE A N 1
ATOM 1056 C CA . PHE A 1 129 ? 4.759 -8.945 -22.234 1.00 85.69 129 PHE A CA 1
ATOM 1057 C C . PHE A 1 129 ? 3.592 -9.490 -21.399 1.00 85.69 129 PHE A C 1
ATOM 1059 O O . PHE A 1 129 ? 2.888 -10.376 -21.872 1.00 85.69 129 PHE A O 1
ATOM 1066 N N . LEU A 1 130 ? 3.382 -8.957 -20.189 1.00 82.69 130 LEU A N 1
ATOM 1067 C CA . LEU A 1 130 ? 2.364 -9.448 -19.257 1.00 82.69 130 LEU A CA 1
ATOM 1068 C C . LEU A 1 130 ? 0.940 -9.157 -19.752 1.00 82.69 130 LEU A C 1
ATOM 1070 O O . LEU A 1 130 ? 0.589 -8.026 -20.118 1.00 82.69 130 LEU A O 1
ATOM 1074 N N . GLN A 1 131 ? 0.107 -10.190 -19.714 1.00 79.31 131 GLN A N 1
ATOM 1075 C CA . GLN A 1 131 ? -1.299 -10.157 -20.094 1.00 79.31 131 GLN A CA 1
ATOM 1076 C C . GLN A 1 131 ? -2.211 -10.143 -18.867 1.00 79.31 131 GLN A C 1
ATOM 1078 O O . GLN A 1 131 ? -1.772 -10.291 -17.728 1.00 79.31 131 GLN A O 1
ATOM 1083 N N . GLU A 1 132 ? -3.498 -9.896 -19.108 1.00 77.31 132 GLU A N 1
ATOM 1084 C CA . GLU A 1 132 ? -4.509 -9.979 -18.060 1.00 77.31 132 GLU A CA 1
ATOM 1085 C C . GLU A 1 132 ? -4.593 -11.412 -17.516 1.00 77.31 132 GLU A C 1
ATOM 1087 O O . GLU A 1 132 ? -4.665 -12.363 -18.292 1.00 77.31 132 GLU A O 1
ATOM 1092 N N . ASN A 1 133 ? -4.643 -11.547 -16.190 1.00 75.75 133 ASN A N 1
ATOM 1093 C CA . ASN A 1 133 ? -4.665 -12.808 -15.435 1.00 75.75 133 ASN A CA 1
ATOM 1094 C C . ASN A 1 133 ? -3.322 -13.544 -15.325 1.00 75.75 133 ASN A C 1
ATOM 1096 O O . ASN A 1 133 ? -3.283 -14.620 -14.725 1.00 75.75 133 ASN A O 1
ATOM 1100 N N . ASP A 1 134 ? -2.221 -12.960 -15.804 1.00 78.44 134 ASP A N 1
ATOM 1101 C CA . ASP A 1 134 ? -0.894 -13.503 -15.523 1.00 78.44 134 ASP A CA 1
ATOM 1102 C C . ASP A 1 134 ? -0.561 -13.398 -14.026 1.00 78.44 134 ASP A C 1
ATOM 1104 O O . ASP A 1 134 ? -0.928 -12.438 -13.331 1.00 78.44 134 ASP A O 1
ATOM 1108 N N . VAL A 1 135 ? 0.173 -14.398 -13.532 1.00 77.25 135 VAL A N 1
ATOM 1109 C CA . VAL A 1 135 ? 0.724 -14.409 -12.174 1.00 77.25 135 VAL A CA 1
ATOM 1110 C C . VAL A 1 135 ? 2.198 -14.034 -12.241 1.00 77.25 135 VAL A C 1
ATOM 1112 O O . VAL A 1 135 ? 3.015 -14.794 -12.762 1.00 77.25 135 VAL A O 1
ATOM 1115 N N . LEU A 1 136 ? 2.548 -12.875 -11.684 1.00 76.25 136 LEU A N 1
ATOM 1116 C CA . LEU A 1 136 ? 3.939 -12.450 -11.553 1.00 76.25 136 LEU A CA 1
ATOM 1117 C C . LEU A 1 136 ? 4.458 -12.817 -10.162 1.00 76.25 136 LEU A C 1
ATOM 1119 O O . LEU A 1 136 ? 3.947 -12.338 -9.147 1.00 76.25 136 LEU A O 1
ATOM 1123 N N . ILE A 1 137 ? 5.499 -13.649 -10.135 1.00 79.12 137 ILE A N 1
ATOM 1124 C CA . ILE A 1 137 ? 6.253 -13.980 -8.926 1.00 79.12 137 ILE A CA 1
ATOM 1125 C C . ILE A 1 137 ? 7.572 -13.214 -8.976 1.00 79.12 137 ILE A C 1
ATOM 1127 O O . ILE A 1 137 ? 8.376 -13.418 -9.887 1.00 79.12 137 ILE A O 1
ATOM 1131 N N . ALA A 1 138 ? 7.792 -12.334 -8.001 1.00 76.19 138 ALA A N 1
ATOM 1132 C CA . ALA A 1 138 ? 9.011 -11.541 -7.891 1.00 76.19 138 ALA A CA 1
ATOM 1133 C C . ALA A 1 138 ? 9.757 -11.874 -6.591 1.00 76.19 138 ALA A C 1
ATOM 1135 O O . ALA A 1 138 ? 9.178 -11.840 -5.505 1.00 76.19 138 ALA A O 1
ATOM 1136 N N . GLU A 1 139 ? 11.045 -12.195 -6.721 1.00 77.31 139 GLU A N 1
ATOM 1137 C CA . GLU A 1 139 ? 11.959 -12.401 -5.591 1.00 77.31 139 GLU A CA 1
ATOM 1138 C C . GLU A 1 139 ? 12.320 -11.056 -4.926 1.00 77.31 139 GLU A C 1
ATOM 1140 O O . GLU A 1 139 ? 12.234 -9.993 -5.553 1.00 77.31 139 GLU A O 1
ATOM 1145 N N . GLN A 1 140 ? 12.739 -11.098 -3.661 1.00 73.81 140 GLN A N 1
ATOM 1146 C CA . GLN A 1 140 ? 13.358 -9.981 -2.963 1.00 73.81 140 GLN A CA 1
ATOM 1147 C C . GLN A 1 140 ? 14.533 -9.361 -3.757 1.00 73.81 140 GLN A C 1
ATOM 1149 O O . GLN A 1 140 ? 15.263 -9.986 -4.525 1.00 73.81 140 GLN A O 1
ATOM 1154 N N . GLY A 1 141 ? 14.722 -8.053 -3.580 1.00 75.25 141 GLY A N 1
ATOM 1155 C CA . GLY A 1 141 ? 15.767 -7.295 -4.264 1.00 75.25 141 GLY A CA 1
ATOM 1156 C C . GLY A 1 141 ? 15.265 -6.642 -5.548 1.00 75.25 141 GLY A C 1
ATOM 1157 O O . GLY A 1 141 ? 14.140 -6.144 -5.608 1.00 75.25 141 GLY A O 1
ATOM 1158 N N . THR A 1 142 ? 16.116 -6.573 -6.575 1.00 81.44 142 THR A N 1
ATOM 1159 C CA . THR A 1 142 ? 15.783 -5.839 -7.809 1.00 81.44 142 THR A CA 1
ATOM 1160 C C . THR A 1 142 ? 14.515 -6.328 -8.522 1.00 81.44 142 THR A C 1
ATOM 1162 O O . THR A 1 142 ? 13.836 -5.461 -9.075 1.00 81.44 142 THR A O 1
ATOM 1165 N N . PRO A 1 143 ? 14.125 -7.625 -8.485 1.00 80.88 143 PRO A N 1
ATOM 1166 C CA . PRO A 1 143 ? 12.840 -8.069 -9.014 1.00 80.88 143 PRO A CA 1
ATOM 1167 C C . PRO A 1 143 ? 11.664 -7.404 -8.304 1.00 80.88 143 PRO A C 1
ATOM 1169 O O . PRO A 1 143 ? 10.875 -6.740 -8.966 1.00 80.88 143 PRO A O 1
ATOM 1172 N N . PHE A 1 144 ? 11.610 -7.477 -6.970 1.00 76.50 144 PHE A N 1
ATOM 1173 C CA . PHE A 1 144 ? 10.553 -6.869 -6.160 1.00 76.50 144 PHE A CA 1
ATOM 1174 C C . PHE A 1 144 ? 10.368 -5.368 -6.417 1.00 76.50 144 PHE A C 1
ATOM 1176 O O . PHE A 1 144 ? 9.269 -4.933 -6.754 1.00 76.50 144 PHE A O 1
ATOM 1183 N N . PHE A 1 145 ? 11.433 -4.568 -6.293 1.00 74.38 145 PHE A N 1
ATOM 1184 C CA . PHE A 1 145 ? 11.365 -3.111 -6.513 1.00 74.38 145 PHE A CA 1
ATOM 1185 C C . PHE A 1 145 ? 11.200 -2.739 -7.992 1.00 74.38 145 PHE A C 1
ATOM 1187 O O . PHE A 1 145 ? 10.813 -1.625 -8.352 1.00 74.38 145 PHE A O 1
ATOM 1194 N N . GLY A 1 146 ? 11.564 -3.664 -8.871 1.00 75.88 146 GLY A N 1
ATOM 1195 C CA . GLY A 1 146 ? 11.399 -3.562 -10.304 1.00 75.88 146 GLY A CA 1
ATOM 1196 C C . GLY A 1 146 ? 9.933 -3.619 -10.715 1.00 75.88 146 GLY A C 1
ATOM 1197 O O . GLY A 1 146 ? 9.470 -2.757 -11.466 1.00 75.88 146 GLY A O 1
ATOM 1198 N N . SER A 1 147 ? 9.201 -4.591 -10.175 1.00 73.62 147 SER A N 1
ATOM 1199 C CA . SER A 1 147 ? 7.778 -4.782 -10.437 1.00 73.62 147 SER A CA 1
ATOM 1200 C C . SER A 1 147 ? 6.862 -3.921 -9.571 1.00 73.62 147 SER A C 1
ATOM 1202 O O . SER A 1 147 ? 5.803 -3.501 -10.042 1.00 73.62 147 SER A O 1
ATOM 1204 N N . ALA A 1 148 ? 7.257 -3.606 -8.338 1.00 64.94 148 ALA A N 1
ATOM 1205 C CA . ALA A 1 148 ? 6.491 -2.714 -7.478 1.00 64.94 148 ALA A CA 1
ATOM 1206 C C . ALA A 1 148 ? 6.488 -1.274 -8.036 1.00 64.94 148 ALA A C 1
ATOM 1208 O O . ALA A 1 148 ? 7.526 -0.724 -8.400 1.00 64.94 148 ALA A O 1
ATOM 1209 N N . GLY A 1 149 ? 5.303 -0.665 -8.142 1.00 58.62 149 GLY A N 1
ATOM 1210 C CA . GLY A 1 149 ? 5.133 0.727 -8.582 1.00 58.62 149 GLY A CA 1
ATOM 1211 C C . GLY A 1 149 ? 5.075 0.965 -10.099 1.00 58.62 149 GLY A C 1
ATOM 1212 O O . GLY A 1 149 ? 4.995 2.115 -10.521 1.00 58.62 149 GLY A O 1
ATOM 1213 N N . ARG A 1 150 ? 5.104 -0.085 -10.935 1.00 58.66 150 ARG A N 1
ATOM 1214 C CA . ARG A 1 150 ? 5.192 0.055 -12.407 1.00 58.66 150 ARG A CA 1
ATOM 1215 C C . ARG A 1 150 ? 4.030 -0.538 -13.211 1.00 58.66 150 ARG A C 1
ATOM 1217 O O . ARG A 1 150 ? 3.913 -0.237 -14.399 1.00 58.66 150 ARG A O 1
ATOM 1224 N N . TYR A 1 151 ? 3.164 -1.337 -12.589 1.00 58.22 151 TYR A N 1
ATOM 1225 C CA . TYR A 1 151 ? 2.068 -2.038 -13.262 1.00 58.22 151 TYR A CA 1
ATOM 1226 C C . TYR A 1 151 ? 0.694 -1.572 -12.762 1.00 58.22 151 TYR A C 1
ATOM 1228 O O . TYR A 1 151 ? 0.477 -1.551 -11.551 1.00 58.22 151 TYR A O 1
ATOM 1236 N N . PRO A 1 152 ? -0.258 -1.220 -13.650 1.00 51.78 152 PRO A N 1
ATOM 1237 C CA . PRO A 1 152 ? -1.649 -1.064 -13.261 1.00 51.78 152 PRO A CA 1
ATOM 1238 C C . PRO A 1 152 ? -2.217 -2.430 -12.856 1.00 51.78 152 PRO A C 1
ATOM 1240 O O . PRO A 1 152 ? -2.089 -3.416 -13.584 1.00 51.78 152 PRO A O 1
ATOM 1243 N N . PHE A 1 153 ? -2.864 -2.469 -11.691 1.00 49.81 153 PHE A N 1
ATOM 1244 C CA . PHE A 1 153 ? -3.408 -3.680 -11.0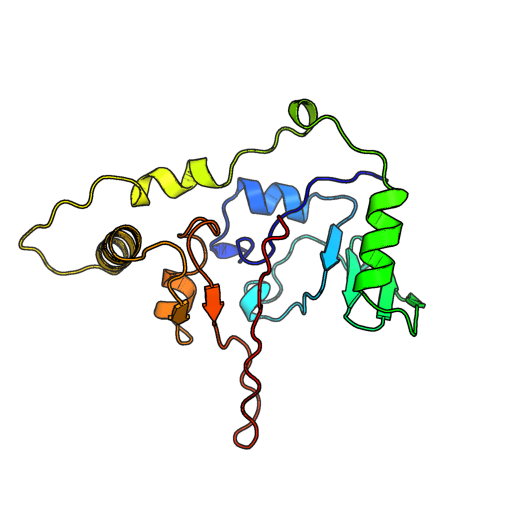61 1.00 49.81 153 PHE A CA 1
ATOM 1245 C C . PHE A 1 153 ? -4.502 -4.385 -11.872 1.00 49.81 153 PHE A C 1
ATOM 1247 O O . PHE A 1 153 ? -4.867 -5.512 -11.560 1.00 49.81 153 PHE A O 1
ATOM 1254 N N . THR A 1 154 ? -5.002 -3.764 -12.940 1.00 46.66 154 THR A N 1
ATOM 1255 C CA . THR A 1 154 ? -6.033 -4.335 -13.813 1.00 46.66 154 THR A CA 1
ATOM 1256 C C . THR A 1 154 ? -5.558 -5.532 -14.637 1.00 46.66 154 THR A C 1
ATOM 1258 O O . THR A 1 154 ? -6.369 -6.117 -15.342 1.00 46.66 154 THR A O 1
ATOM 1261 N N . LYS A 1 155 ? -4.273 -5.912 -14.573 1.00 45.50 155 LYS A N 1
ATOM 1262 C CA . LYS A 1 155 ? -3.735 -7.025 -15.367 1.00 45.50 155 LYS A CA 1
ATOM 1263 C C . LYS A 1 155 ? -3.269 -8.259 -14.584 1.00 45.50 155 LYS A C 1
ATOM 1265 O O . LYS A 1 155 ? -3.071 -9.279 -15.224 1.00 45.50 155 LYS A O 1
ATOM 1270 N N . GLN A 1 156 ? -3.036 -8.229 -13.269 1.00 49.88 156 GLN A N 1
ATOM 1271 C CA . GLN A 1 156 ? -2.181 -9.263 -12.644 1.00 49.88 156 GLN A CA 1
ATOM 1272 C C . GLN A 1 156 ? -2.623 -9.702 -11.246 1.00 49.88 156 GLN A C 1
ATOM 1274 O O . GLN A 1 156 ? -3.047 -8.884 -10.433 1.00 49.88 156 GLN A O 1
ATOM 1279 N N . HIS A 1 157 ? -2.383 -10.980 -10.940 1.00 51.12 157 HIS A N 1
ATOM 1280 C CA . HIS A 1 157 ? -2.271 -11.470 -9.565 1.00 51.12 157 HIS A CA 1
ATOM 1281 C C . HIS A 1 157 ? -0.789 -11.452 -9.165 1.00 51.12 157 HIS A C 1
ATOM 1283 O O . HIS A 1 157 ? 0.049 -12.085 -9.807 1.00 51.12 157 HIS A O 1
ATOM 1289 N N . TYR A 1 158 ? -0.448 -10.703 -8.117 1.00 58.50 158 TYR A N 1
ATOM 1290 C CA . TYR A 1 158 ? 0.940 -10.487 -7.707 1.00 58.50 158 TYR A CA 1
ATOM 1291 C C . TYR A 1 158 ? 1.278 -11.321 -6.471 1.00 58.50 158 TYR A C 1
ATOM 1293 O O . TYR A 1 158 ? 0.601 -11.223 -5.447 1.00 58.50 158 TYR A O 1
ATOM 1301 N N . ILE A 1 159 ? 2.336 -12.131 -6.548 1.00 52.09 159 ILE A N 1
ATOM 1302 C CA . ILE A 1 159 ? 2.855 -12.881 -5.400 1.00 52.09 159 ILE A CA 1
ATOM 1303 C C . ILE A 1 159 ? 4.272 -12.393 -5.129 1.00 52.09 159 ILE A C 1
ATOM 1305 O O . ILE A 1 159 ? 5.180 -12.573 -5.939 1.00 52.09 159 ILE A O 1
ATOM 1309 N N . CYS A 1 160 ? 4.465 -11.794 -3.959 1.00 54.44 160 CYS A N 1
ATOM 1310 C CA . CYS A 1 160 ? 5.778 -11.406 -3.476 1.00 54.44 160 CYS A CA 1
ATOM 1311 C C . CYS A 1 160 ? 6.012 -11.973 -2.081 1.00 54.44 160 CYS A C 1
ATOM 1313 O O . CYS A 1 160 ? 5.141 -11.907 -1.218 1.00 54.44 160 CYS A O 1
ATOM 1315 N N . SER A 1 161 ? 7.223 -12.472 -1.854 1.00 47.47 161 SER A N 1
ATOM 1316 C CA . SER A 1 161 ? 7.711 -12.847 -0.535 1.00 47.47 161 SER A CA 1
ATOM 1317 C C . SER A 1 161 ? 8.449 -11.661 0.091 1.00 47.47 161 SER A C 1
ATOM 1319 O O . SER A 1 161 ? 9.637 -11.471 -0.139 1.00 47.47 161 SER A O 1
ATOM 1321 N N . ALA A 1 162 ? 7.745 -10.822 0.855 1.00 48.91 162 ALA A N 1
ATOM 1322 C CA . ALA A 1 162 ? 8.359 -9.680 1.550 1.00 48.91 162 ALA A CA 1
ATOM 1323 C C . ALA A 1 162 ? 8.730 -9.989 3.014 1.00 48.91 162 ALA A C 1
ATOM 1325 O O . ALA A 1 162 ? 9.184 -9.108 3.741 1.00 48.91 162 ALA A O 1
ATOM 1326 N N . THR A 1 163 ? 8.466 -11.200 3.518 1.00 46.78 163 THR A N 1
ATOM 1327 C CA . THR A 1 163 ? 8.672 -11.510 4.943 1.00 46.78 163 THR A CA 1
ATOM 1328 C C . THR A 1 163 ? 8.972 -12.993 5.157 1.00 46.78 163 THR A C 1
ATOM 1330 O O . THR A 1 163 ? 8.115 -13.747 5.607 1.00 46.78 163 THR A O 1
ATOM 1333 N N . ILE A 1 164 ? 10.202 -13.419 4.863 1.00 45.59 164 ILE A N 1
ATOM 1334 C CA . ILE A 1 164 ? 10.721 -14.696 5.373 1.00 45.59 164 ILE A CA 1
ATOM 1335 C C . ILE A 1 164 ? 11.552 -14.388 6.617 1.00 45.59 164 ILE A C 1
ATOM 1337 O O . ILE A 1 164 ? 12.666 -13.884 6.527 1.00 45.59 164 ILE A O 1
ATOM 1341 N N . THR A 1 165 ? 11.020 -14.713 7.792 1.00 35.28 165 THR A N 1
ATOM 1342 C CA . THR A 1 165 ? 11.812 -14.824 9.023 1.00 35.28 165 THR A CA 1
ATOM 1343 C C . THR A 1 165 ? 11.686 -16.253 9.543 1.00 35.28 165 THR A C 1
ATOM 1345 O O . THR A 1 165 ? 10.708 -16.573 10.218 1.00 35.28 165 THR A O 1
ATOM 1348 N N . GLY A 1 166 ? 12.653 -17.114 9.209 1.00 31.44 166 GLY A N 1
ATOM 1349 C CA . GLY A 1 166 ? 12.803 -18.461 9.780 1.00 31.44 166 GLY A CA 1
ATOM 1350 C C . GLY A 1 166 ? 12.985 -19.572 8.739 1.00 31.44 166 GLY A C 1
ATOM 1351 O O . GLY A 1 166 ? 12.170 -19.716 7.835 1.00 31.44 166 GLY A O 1
ATOM 1352 N N . ILE A 1 167 ? 14.042 -20.375 8.904 1.00 33.59 167 ILE A N 1
ATOM 1353 C CA . ILE A 1 167 ? 14.473 -21.462 8.000 1.00 33.59 167 ILE A CA 1
ATOM 1354 C C . ILE A 1 167 ? 13.479 -22.646 7.937 1.00 33.59 167 ILE A C 1
ATOM 1356 O O . ILE A 1 167 ? 13.539 -23.431 6.999 1.00 33.59 167 ILE A O 1
ATOM 1360 N N . ASP A 1 168 ? 12.496 -22.730 8.842 1.00 26.30 168 ASP A N 1
ATOM 1361 C CA . ASP A 1 168 ? 11.679 -23.947 9.003 1.00 26.30 168 ASP A CA 1
ATOM 1362 C C . ASP A 1 168 ? 10.189 -23.821 8.627 1.00 26.30 168 ASP A C 1
ATOM 1364 O O . ASP A 1 168 ? 9.446 -24.800 8.733 1.00 26.30 168 ASP A O 1
ATOM 1368 N N . ARG A 1 169 ? 9.704 -22.651 8.176 1.00 27.72 169 ARG A N 1
ATOM 1369 C CA . ARG A 1 169 ? 8.322 -22.486 7.673 1.00 27.72 169 ARG A CA 1
ATOM 1370 C C . ARG A 1 169 ? 8.235 -21.417 6.587 1.00 27.72 169 ARG A C 1
ATOM 1372 O O . ARG A 1 169 ? 8.506 -20.246 6.838 1.00 27.72 169 ARG A O 1
ATOM 1379 N N . LEU A 1 170 ? 7.774 -21.810 5.398 1.00 29.11 170 LEU A N 1
ATOM 1380 C CA . LEU A 1 170 ? 7.478 -20.891 4.301 1.00 29.11 170 LEU A CA 1
ATOM 1381 C C . LEU A 1 170 ? 6.190 -20.108 4.616 1.00 29.11 170 LEU A C 1
ATOM 1383 O O . LEU A 1 170 ? 5.086 -20.574 4.344 1.00 29.11 170 LEU A O 1
ATOM 1387 N N . TYR A 1 171 ? 6.323 -18.916 5.196 1.00 28.50 171 TYR A N 1
ATOM 1388 C CA . TYR A 1 171 ? 5.232 -17.945 5.241 1.00 28.50 171 TYR A CA 1
ATOM 1389 C C . TYR A 1 171 ? 5.275 -17.120 3.957 1.00 28.50 171 TYR A C 1
ATOM 1391 O O . TYR A 1 171 ? 5.967 -16.110 3.876 1.00 28.50 171 TYR A O 1
ATOM 1399 N N . ILE A 1 172 ? 4.534 -17.548 2.934 1.00 32.31 172 ILE A N 1
ATOM 1400 C CA . ILE A 1 172 ? 4.237 -16.667 1.805 1.00 32.31 172 ILE A CA 1
ATOM 1401 C C . ILE A 1 172 ? 3.243 -15.633 2.334 1.00 32.31 172 ILE A C 1
ATOM 1403 O O . ILE A 1 172 ? 2.063 -15.938 2.515 1.00 32.31 172 ILE A O 1
ATOM 1407 N N . THR A 1 173 ? 3.699 -14.409 2.602 1.00 32.38 173 THR A N 1
ATOM 1408 C CA . THR A 1 173 ? 2.793 -13.270 2.782 1.00 32.38 173 THR A CA 1
ATOM 1409 C C . THR A 1 173 ? 2.226 -12.899 1.416 1.00 32.38 173 THR A C 1
ATOM 1411 O O . THR A 1 173 ? 2.637 -11.943 0.769 1.00 32.38 173 THR A O 1
ATOM 1414 N N . CYS A 1 174 ? 1.276 -13.705 0.942 1.00 30.78 174 CYS A N 1
ATOM 1415 C CA . CYS A 1 174 ? 0.489 -13.363 -0.225 1.00 30.78 174 CYS A CA 1
ATOM 1416 C C . CYS A 1 174 ? -0.374 -12.171 0.176 1.00 30.78 174 CYS A C 1
ATOM 1418 O O . CYS A 1 174 ? -1.329 -12.308 0.939 1.00 30.78 174 CYS A O 1
ATOM 1420 N N . SER A 1 175 ? -0.032 -10.988 -0.319 1.00 35.53 175 SER A N 1
ATOM 1421 C CA . SER A 1 175 ? -1.039 -9.948 -0.432 1.00 35.53 175 SER A CA 1
ATOM 1422 C C . SER A 1 175 ? -1.905 -10.334 -1.633 1.00 35.53 175 SER A C 1
ATOM 1424 O O . SER A 1 175 ? -1.659 -9.945 -2.768 1.00 35.53 175 SER A O 1
ATOM 1426 N N . THR A 1 176 ? -2.835 -11.266 -1.406 1.00 28.12 176 THR A N 1
ATOM 1427 C CA . THR A 1 176 ? -3.816 -11.662 -2.415 1.00 28.12 176 THR A CA 1
ATOM 1428 C C . THR A 1 176 ? -4.806 -10.514 -2.523 1.00 28.12 176 THR A C 1
ATOM 1430 O O . THR A 1 176 ? -5.583 -10.271 -1.601 1.00 28.12 176 THR A O 1
ATOM 1433 N N . TRP A 1 177 ? -4.749 -9.770 -3.620 1.00 32.88 177 TRP A N 1
ATOM 1434 C CA . TRP A 1 177 ? -5.656 -8.655 -3.855 1.00 32.88 177 TRP A CA 1
ATOM 1435 C C . TRP A 1 177 ? -6.799 -9.141 -4.735 1.00 32.88 177 TRP A C 1
ATOM 1437 O O . TRP A 1 177 ? -6.610 -9.411 -5.917 1.00 32.88 177 TRP A O 1
ATOM 1447 N N . TYR A 1 178 ? -7.983 -9.278 -4.142 1.00 23.48 178 TYR A N 1
ATOM 1448 C CA . TYR A 1 178 ? -9.213 -9.432 -4.903 1.00 23.48 178 TYR A CA 1
ATOM 1449 C C . TYR A 1 178 ? -9.661 -8.043 -5.356 1.00 23.48 178 TYR A C 1
ATOM 1451 O O . TYR A 1 178 ? -9.988 -7.193 -4.528 1.00 23.48 178 TYR A O 1
ATOM 1459 N N . THR A 1 179 ? -9.699 -7.807 -6.664 1.00 22.22 179 THR A N 1
ATOM 1460 C CA . THR A 1 179 ? -10.568 -6.773 -7.223 1.00 22.22 179 THR A CA 1
ATOM 1461 C C . THR A 1 179 ? -12.005 -7.249 -7.033 1.00 22.22 179 THR A C 1
ATOM 1463 O O . THR A 1 179 ? -12.461 -8.178 -7.699 1.00 22.22 179 THR A O 1
ATOM 1466 N N . ALA A 1 180 ? -12.712 -6.655 -6.071 1.00 22.11 180 ALA A N 1
ATOM 1467 C CA . ALA A 1 180 ? -14.161 -6.781 -6.020 1.00 22.11 180 ALA A CA 1
ATOM 1468 C C . ALA A 1 180 ? -14.720 -6.163 -7.312 1.00 22.11 180 ALA A C 1
ATOM 1470 O O . ALA A 1 180 ? -14.414 -5.011 -7.625 1.00 22.11 180 ALA A O 1
ATOM 1471 N N . ARG A 1 181 ? -15.447 -6.969 -8.089 1.00 24.84 181 ARG A N 1
ATOM 1472 C CA . ARG A 1 181 ? -16.378 -6.460 -9.100 1.00 24.84 181 ARG A CA 1
ATOM 1473 C C . ARG A 1 181 ? -17.627 -5.937 -8.412 1.00 24.84 181 ARG A C 1
ATOM 1475 O O . ARG A 1 181 ? -18.005 -6.554 -7.390 1.00 24.84 181 ARG A O 1
#